Protein AF-A0A453E6T3-F1 (afdb_monomer)

Radius of gyration: 24.22 Å; Cα contacts (8 Å, |Δi|>4): 33; chains: 1; bounding box: 60×51×41 Å

pLDDT: mean 84.24, std 17.31, range [41.69, 98.44]

Foldseek 3Di:
DPPLVPPPDDDPPHPDDPLRVVLVVLCSDDQVRRQQNVHCVSVCPRPVNPPDPPVCNVVDDDPDDDDDDDPPDPVVDDDDDDDPPPPPPPPDDDDDDDDDDDDDDD

Structure (mmCIF, N/CA/C/O backbone):
data_AF-A0A453E6T3-F1
#
_entry.id   AF-A0A453E6T3-F1
#
loop_
_atom_site.group_PDB
_atom_site.id
_atom_site.type_symbol
_atom_site.label_atom_id
_atom_site.label_alt_id
_atom_site.label_comp_id
_atom_site.label_asym_id
_atom_site.label_entity_id
_atom_site.label_seq_id
_atom_site.pdbx_PDB_ins_code
_atom_site.Cartn_x
_atom_site.Cartn_y
_atom_site.Cartn_z
_atom_site.occupancy
_atom_site.B_iso_or_equiv
_atom_site.auth_seq_id
_atom_site.auth_comp_id
_atom_site.auth_asym_id
_atom_site.auth_atom_id
_atom_site.pdbx_PDB_model_num
ATOM 1 N N . ILE A 1 1 ? 6.303 8.304 -13.530 1.00 58.81 1 ILE A N 1
ATOM 2 C CA . ILE A 1 1 ? 7.537 8.827 -12.891 1.00 58.81 1 ILE A CA 1
ATOM 3 C C . ILE A 1 1 ? 8.693 8.539 -13.837 1.00 58.81 1 ILE A C 1
ATOM 5 O O . ILE A 1 1 ? 9.009 7.377 -14.041 1.00 58.81 1 ILE A O 1
ATOM 9 N N . VAL A 1 2 ? 9.249 9.562 -14.486 1.00 72.62 2 VAL A N 1
ATOM 10 C CA . VAL A 1 2 ? 10.111 9.373 -15.672 1.00 72.62 2 VAL A CA 1
ATOM 11 C C . VAL A 1 2 ? 11.573 9.061 -15.304 1.00 72.62 2 VAL A C 1
ATOM 13 O O . VAL A 1 2 ? 12.233 8.303 -16.002 1.00 72.62 2 VAL A O 1
ATOM 16 N N . HIS A 1 3 ? 12.062 9.551 -14.157 1.00 81.19 3 HIS A N 1
ATOM 17 C CA . HIS A 1 3 ? 13.463 9.398 -13.721 1.00 81.19 3 HIS A CA 1
ATOM 18 C C . HIS A 1 3 ? 13.622 8.611 -12.407 1.00 81.19 3 HIS A C 1
ATOM 20 O O . HIS A 1 3 ? 14.550 8.854 -11.639 1.00 81.19 3 HIS A O 1
ATOM 26 N N . TRP A 1 4 ? 12.727 7.658 -12.124 1.00 81.62 4 TRP A N 1
ATOM 27 C CA . TRP A 1 4 ? 12.721 6.919 -10.850 1.00 81.62 4 TRP A CA 1
ATOM 28 C C . TRP A 1 4 ? 14.067 6.237 -10.546 1.00 81.62 4 TRP A C 1
ATOM 30 O O . TRP A 1 4 ? 14.540 6.301 -9.415 1.00 81.62 4 TRP A O 1
ATOM 40 N N . ARG A 1 5 ? 14.742 5.695 -11.569 1.00 78.25 5 ARG A N 1
ATOM 41 C CA . ARG A 1 5 ? 16.045 5.017 -11.439 1.00 78.25 5 ARG A CA 1
ATOM 42 C C . ARG A 1 5 ? 17.139 5.889 -10.817 1.00 78.25 5 ARG A C 1
ATOM 44 O O . ARG A 1 5 ? 18.028 5.364 -10.162 1.00 78.25 5 ARG A O 1
ATOM 51 N N . ASN A 1 6 ? 17.064 7.206 -11.006 1.00 81.38 6 ASN A N 1
ATOM 52 C CA . ASN A 1 6 ? 18.087 8.145 -10.537 1.00 81.38 6 ASN A CA 1
ATOM 53 C 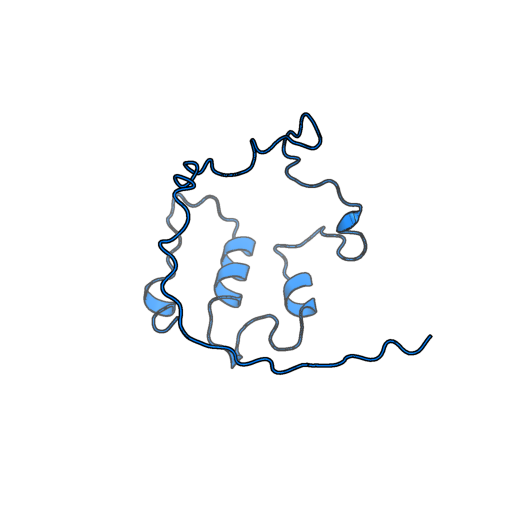C . ASN A 1 6 ? 17.746 8.765 -9.173 1.00 81.38 6 ASN A C 1
ATOM 55 O O . ASN A 1 6 ? 18.633 9.280 -8.490 1.00 81.38 6 ASN A O 1
ATOM 59 N N . HIS A 1 7 ? 16.468 8.739 -8.781 1.00 85.56 7 HIS A N 1
ATOM 60 C CA . HIS A 1 7 ? 15.960 9.484 -7.626 1.00 85.56 7 HIS A CA 1
ATOM 61 C C . HIS A 1 7 ? 15.439 8.606 -6.490 1.00 85.56 7 HIS A C 1
ATOM 63 O O . HIS A 1 7 ? 15.333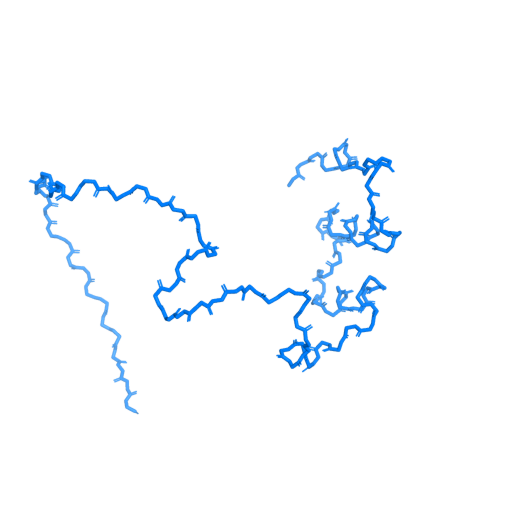 9.094 -5.368 1.00 85.56 7 HIS A O 1
ATOM 69 N N . VAL A 1 8 ? 15.142 7.327 -6.734 1.00 86.69 8 VAL A N 1
ATOM 70 C CA . VAL A 1 8 ? 14.800 6.400 -5.652 1.00 86.69 8 VAL A CA 1
ATOM 71 C C . VAL A 1 8 ? 16.078 6.073 -4.886 1.00 86.69 8 VAL A C 1
ATOM 73 O O . VAL A 1 8 ? 16.898 5.261 -5.311 1.00 86.69 8 VAL A O 1
ATOM 76 N N . LYS A 1 9 ? 16.257 6.750 -3.755 1.00 88.50 9 LYS A N 1
ATOM 77 C CA . LYS A 1 9 ? 17.343 6.517 -2.807 1.00 88.50 9 LYS A CA 1
ATOM 78 C C . LYS A 1 9 ? 16.744 6.253 -1.437 1.00 88.50 9 LYS A C 1
ATOM 80 O O . LYS A 1 9 ? 15.776 6.900 -1.047 1.00 88.50 9 LYS A O 1
ATOM 85 N N . PHE A 1 10 ? 17.338 5.306 -0.727 1.00 90.06 10 PHE A N 1
ATOM 86 C CA . PHE A 1 10 ? 16.990 4.989 0.651 1.00 90.06 10 PHE A CA 1
ATOM 87 C C . PHE A 1 10 ? 18.094 5.570 1.532 1.00 90.06 10 PHE A C 1
ATOM 89 O O . PHE A 1 10 ? 19.238 5.145 1.374 1.00 90.06 10 PHE A O 1
ATOM 96 N N . PRO A 1 11 ? 17.791 6.571 2.369 1.00 90.50 11 PRO A N 1
ATOM 97 C CA . PRO A 1 11 ? 18.747 7.107 3.331 1.00 90.50 11 PRO A CA 1
ATOM 98 C C . PRO A 1 11 ? 19.266 6.024 4.287 1.00 90.50 11 PRO A C 1
ATOM 100 O O . PRO A 1 11 ? 18.524 5.098 4.623 1.00 90.50 11 PRO A O 1
ATOM 103 N N . ASP A 1 12 ? 20.509 6.141 4.754 1.00 83.81 12 ASP A N 1
ATOM 104 C CA . ASP A 1 12 ? 21.114 5.156 5.669 1.00 83.81 12 ASP A CA 1
ATOM 105 C C . ASP A 1 12 ? 20.432 5.133 7.049 1.00 83.81 12 ASP A C 1
ATOM 107 O O . ASP A 1 12 ? 20.439 4.119 7.741 1.00 83.81 12 ASP A O 1
ATOM 111 N N . ASP A 1 13 ? 19.794 6.238 7.436 1.00 88.94 13 ASP A N 1
ATOM 112 C CA . ASP A 1 13 ? 18.979 6.370 8.645 1.00 88.94 13 ASP A CA 1
ATOM 113 C C . ASP A 1 13 ? 17.535 5.869 8.459 1.00 88.94 13 ASP A C 1
ATOM 115 O O . ASP A 1 13 ? 16.750 5.840 9.414 1.00 88.94 13 ASP A O 1
ATOM 119 N N . SER A 1 14 ? 17.164 5.427 7.252 1.00 85.31 14 SER A N 1
ATOM 120 C CA . SER A 1 14 ? 15.851 4.834 7.025 1.00 85.31 14 SER A CA 1
ATOM 121 C C . SER A 1 14 ? 15.754 3.479 7.732 1.00 85.31 14 SER A C 1
ATOM 123 O O . SER A 1 14 ? 16.489 2.534 7.458 1.00 85.31 14 SER A O 1
ATOM 125 N N . ARG A 1 15 ? 14.801 3.356 8.662 1.00 90.12 15 ARG A N 1
ATOM 126 C CA . ARG A 1 15 ? 14.515 2.111 9.399 1.00 90.12 15 ARG A CA 1
ATOM 127 C C . ARG A 1 15 ? 13.727 1.106 8.546 1.00 90.12 15 ARG A C 1
ATOM 129 O O . ARG A 1 15 ? 12.691 0.602 8.975 1.00 90.12 15 ARG A O 1
ATOM 136 N N . LEU A 1 16 ? 14.179 0.852 7.320 1.00 93.44 16 LEU A N 1
ATOM 137 C CA . LEU A 1 16 ? 13.527 -0.056 6.379 1.00 93.44 16 LEU A CA 1
ATOM 138 C C . LEU A 1 16 ? 14.147 -1.449 6.451 1.00 93.44 16 LEU A C 1
ATOM 140 O O . LEU A 1 16 ? 15.366 -1.603 6.412 1.00 93.44 16 LEU A O 1
ATOM 144 N N . SER A 1 17 ? 13.299 -2.477 6.507 1.00 95.62 17 SER A N 1
ATOM 145 C CA . SER A 1 17 ? 13.776 -3.852 6.370 1.00 95.62 17 SER A CA 1
ATOM 146 C C . SER A 1 17 ? 14.223 -4.130 4.923 1.00 95.62 17 SER A C 1
ATOM 148 O O . SER A 1 17 ? 13.745 -3.466 3.991 1.00 95.62 17 SER A O 1
ATOM 150 N N . PRO A 1 18 ? 15.097 -5.127 4.692 1.00 95.81 18 PRO A N 1
ATOM 151 C CA . PRO A 1 18 ? 15.473 -5.546 3.343 1.00 95.81 18 PRO A CA 1
ATOM 152 C C . PRO A 1 18 ? 14.264 -5.895 2.462 1.00 95.81 18 PRO A C 1
ATOM 154 O O . PRO A 1 18 ? 14.224 -5.518 1.293 1.00 95.81 18 PRO A O 1
ATOM 157 N N . GLU A 1 19 ? 13.246 -6.547 3.027 1.00 97.50 19 GLU A N 1
ATOM 158 C CA . GLU A 1 19 ? 12.010 -6.916 2.330 1.00 97.50 19 GLU A CA 1
ATOM 159 C C . GLU A 1 19 ? 11.163 -5.688 1.984 1.00 97.50 19 GLU A C 1
ATOM 161 O O . GLU A 1 19 ? 10.559 -5.643 0.915 1.00 97.50 19 GLU A O 1
ATOM 166 N N . ALA A 1 20 ? 11.125 -4.678 2.859 1.00 96.56 20 ALA A N 1
ATOM 167 C CA . ALA A 1 20 ? 10.420 -3.427 2.586 1.00 96.56 20 ALA A CA 1
ATOM 168 C C . ALA A 1 20 ? 11.074 -2.689 1.413 1.00 96.56 20 ALA A C 1
ATOM 170 O O . ALA A 1 20 ? 10.395 -2.224 0.497 1.00 96.56 20 ALA A O 1
ATOM 171 N N . ARG A 1 21 ? 12.412 -2.633 1.413 1.00 95.12 21 ARG A N 1
ATOM 172 C CA . ARG A 1 21 ? 13.192 -2.046 0.322 1.00 95.12 21 ARG A CA 1
ATOM 173 C C . ARG A 1 21 ? 12.979 -2.800 -0.993 1.00 95.12 21 ARG A C 1
ATOM 175 O O . ARG A 1 21 ? 12.764 -2.154 -2.016 1.00 95.12 21 ARG A O 1
ATOM 182 N N . ASP A 1 22 ? 12.999 -4.135 -0.968 1.00 96.12 22 ASP A N 1
ATOM 183 C CA . ASP A 1 22 ? 12.736 -4.967 -2.153 1.00 96.12 22 ASP A CA 1
ATOM 184 C C . ASP A 1 22 ? 11.329 -4.720 -2.715 1.00 96.12 22 ASP A C 1
ATOM 186 O O . ASP A 1 22 ? 11.181 -4.464 -3.911 1.00 96.12 22 ASP A O 1
ATOM 190 N N . LEU A 1 23 ? 10.304 -4.677 -1.853 1.00 97.50 23 LEU A N 1
ATOM 191 C CA . LEU A 1 23 ? 8.929 -4.392 -2.267 1.00 97.50 23 LEU A CA 1
ATOM 192 C C . LEU A 1 23 ? 8.819 -3.031 -2.967 1.00 97.50 23 LEU A C 1
ATOM 194 O O . LEU A 1 23 ? 8.234 -2.936 -4.047 1.00 97.50 23 LEU A O 1
ATOM 198 N N . ILE A 1 24 ? 9.404 -1.982 -2.378 1.00 95.12 24 ILE A N 1
ATOM 199 C CA . ILE A 1 24 ? 9.387 -0.629 -2.951 1.00 95.12 24 ILE A CA 1
ATOM 200 C C . ILE A 1 24 ? 10.061 -0.622 -4.327 1.00 95.12 24 ILE A C 1
ATOM 202 O O . ILE A 1 24 ? 9.496 -0.076 -5.273 1.00 95.12 24 ILE A O 1
ATOM 206 N N . CYS A 1 25 ? 11.226 -1.260 -4.474 1.00 93.62 25 CYS A N 1
ATOM 207 C CA . CYS A 1 25 ? 11.930 -1.356 -5.755 1.00 93.62 25 CYS A CA 1
ATOM 208 C C . CYS A 1 25 ? 11.125 -2.120 -6.821 1.00 93.62 25 CYS A C 1
ATOM 210 O O . CYS A 1 25 ? 11.114 -1.716 -7.982 1.00 93.62 25 CYS A O 1
ATOM 212 N N . ARG A 1 26 ? 10.428 -3.199 -6.442 1.00 95.06 26 ARG A N 1
ATOM 213 C CA . ARG A 1 26 ? 9.588 -3.996 -7.357 1.00 95.06 26 ARG A CA 1
ATOM 214 C C . ARG A 1 26 ? 8.292 -3.296 -7.772 1.00 95.06 26 ARG A C 1
ATOM 216 O O . ARG A 1 26 ? 7.724 -3.632 -8.810 1.00 95.06 26 ARG A O 1
ATOM 223 N N . LEU A 1 27 ? 7.808 -2.347 -6.971 1.00 95.06 27 LEU A N 1
ATOM 224 C CA . LEU A 1 27 ? 6.667 -1.491 -7.310 1.00 95.06 27 LEU A CA 1
ATOM 225 C C . LEU A 1 27 ? 7.102 -0.292 -8.164 1.00 95.06 27 LEU A C 1
ATOM 227 O O . LEU A 1 27 ? 6.467 0.039 -9.169 1.00 95.06 27 LEU A O 1
ATOM 231 N N . LEU A 1 28 ? 8.202 0.353 -7.779 1.00 92.88 28 LEU A N 1
ATOM 232 C CA . LEU A 1 28 ? 8.776 1.511 -8.456 1.00 92.88 28 LEU A CA 1
ATOM 233 C C . LEU A 1 28 ? 9.757 1.078 -9.546 1.00 92.88 28 LEU A C 1
ATOM 235 O O . LEU A 1 28 ? 10.927 1.435 -9.501 1.00 92.88 28 LEU A O 1
ATOM 239 N N . CYS A 1 29 ? 9.268 0.338 -10.538 1.00 91.06 29 CYS A N 1
ATOM 240 C CA . CYS A 1 29 ? 10.040 -0.052 -11.713 1.00 91.06 29 CYS A CA 1
ATOM 241 C C . CYS A 1 29 ? 9.278 0.210 -13.029 1.00 91.06 29 CYS A C 1
ATOM 243 O O . CYS A 1 29 ? 8.212 0.850 -13.039 1.00 91.06 29 CYS A O 1
ATOM 245 N N . ASP A 1 30 ? 9.849 -0.241 -14.152 1.00 90.75 30 ASP A N 1
ATOM 246 C CA . ASP A 1 30 ? 9.173 -0.203 -15.452 1.00 90.75 30 ASP A CA 1
ATOM 247 C C . ASP A 1 30 ? 7.872 -1.001 -15.415 1.00 90.75 30 ASP A C 1
ATOM 249 O O . ASP A 1 30 ? 7.766 -2.004 -14.714 1.00 90.75 30 ASP A O 1
ATOM 253 N N . VAL A 1 31 ? 6.886 -0.562 -16.197 1.00 90.31 31 VAL A N 1
ATOM 254 C CA . VAL A 1 31 ? 5.542 -1.156 -16.200 1.00 90.31 31 VAL A CA 1
ATOM 255 C C . VAL A 1 31 ? 5.582 -2.661 -16.468 1.00 90.31 31 VAL A C 1
ATOM 257 O O . VAL A 1 31 ? 4.935 -3.405 -15.738 1.00 90.31 31 VAL A O 1
ATOM 260 N N . ASP A 1 32 ? 6.397 -3.105 -17.426 1.00 92.06 32 ASP A N 1
ATOM 261 C CA . ASP A 1 32 ? 6.482 -4.517 -17.829 1.00 92.06 32 ASP A CA 1
ATOM 262 C C . ASP A 1 32 ? 7.081 -5.431 -16.748 1.00 92.06 32 ASP A C 1
ATOM 264 O O . ASP A 1 32 ? 6.873 -6.641 -16.766 1.00 92.06 32 ASP A O 1
ATOM 268 N N . HIS A 1 33 ? 7.809 -4.857 -15.786 1.00 91.62 33 HIS A N 1
ATOM 269 C CA . HIS A 1 33 ? 8.474 -5.588 -14.703 1.00 91.62 33 HIS A CA 1
ATOM 270 C C . HIS A 1 33 ? 7.805 -5.375 -13.341 1.00 91.62 33 HIS A C 1
ATOM 272 O O . HIS A 1 33 ? 8.263 -5.926 -12.335 1.00 91.62 33 HIS A O 1
ATOM 278 N N . ARG A 1 34 ? 6.752 -4.553 -13.279 1.00 95.88 34 ARG A N 1
ATOM 279 C CA . ARG A 1 34 ? 6.109 -4.189 -12.019 1.00 95.88 34 ARG A CA 1
ATOM 280 C C . ARG A 1 34 ? 5.380 -5.383 -11.427 1.00 95.88 34 ARG A C 1
ATOM 282 O O . ARG A 1 34 ? 4.505 -5.979 -12.057 1.00 95.88 34 ARG A O 1
ATOM 289 N N . ILE A 1 35 ? 5.700 -5.690 -10.171 1.00 96.81 35 ILE A N 1
ATOM 290 C CA . ILE A 1 35 ? 4.966 -6.706 -9.418 1.00 96.81 35 ILE A CA 1
ATOM 291 C C . ILE A 1 35 ? 3.486 -6.313 -9.322 1.00 96.81 35 ILE A C 1
ATOM 293 O O . ILE A 1 35 ? 3.154 -5.158 -9.060 1.00 96.81 35 ILE A O 1
ATOM 297 N N . GLY A 1 36 ? 2.590 -7.268 -9.557 1.00 96.25 36 GLY A N 1
ATOM 298 C CA . GLY A 1 36 ? 1.153 -7.012 -9.609 1.00 96.25 36 GLY A CA 1
ATOM 299 C C . GLY A 1 36 ? 0.598 -6.801 -11.017 1.00 96.25 36 GLY A C 1
ATOM 300 O O . GLY A 1 36 ? -0.619 -6.714 -11.164 1.00 96.25 36 GLY A O 1
ATOM 301 N N . GLY A 1 37 ? 1.445 -6.773 -12.054 1.00 94.44 37 GLY A N 1
ATOM 302 C CA . GLY A 1 37 ? 0.998 -6.678 -13.449 1.00 94.44 37 GLY A CA 1
ATOM 303 C C . GLY A 1 37 ? 0.091 -7.837 -13.884 1.00 94.44 37 GLY A C 1
ATOM 304 O O . GLY A 1 37 ? -0.829 -7.631 -14.667 1.00 94.44 37 GLY A O 1
ATOM 305 N N . ALA A 1 38 ? 0.294 -9.034 -13.321 1.00 93.06 38 ALA A N 1
ATOM 306 C CA . ALA A 1 38 ? -0.559 -10.205 -13.553 1.00 93.06 38 ALA A CA 1
ATOM 307 C C . ALA A 1 38 ? -1.666 -10.384 -12.491 1.00 93.06 38 ALA A C 1
ATOM 309 O O . ALA A 1 38 ? -2.354 -11.401 -12.490 1.00 93.06 38 ALA A O 1
ATOM 310 N N . GLY A 1 39 ? -1.828 -9.425 -11.574 1.00 96.06 39 GLY A N 1
ATOM 311 C CA . GLY A 1 39 ? -2.815 -9.472 -10.495 1.00 96.06 39 GLY A CA 1
ATOM 312 C C . GLY A 1 39 ? -2.216 -9.293 -9.100 1.00 96.06 39 GLY A C 1
ATOM 313 O O . GLY A 1 39 ? -1.016 -9.453 -8.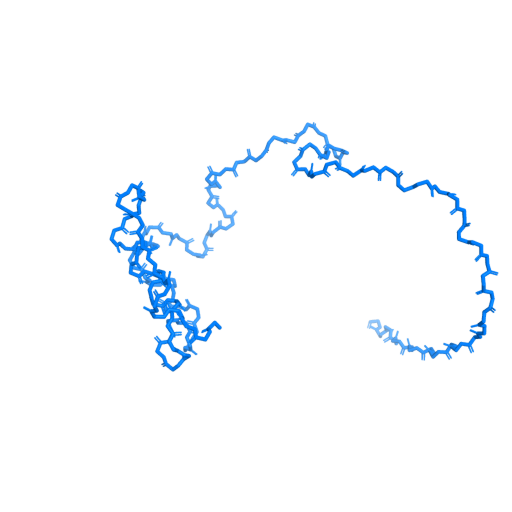871 1.00 96.06 39 GLY A O 1
ATOM 314 N N . ALA A 1 40 ? -3.082 -8.971 -8.137 1.00 96.56 40 ALA A N 1
ATOM 315 C CA . ALA A 1 40 ? -2.684 -8.601 -6.779 1.00 96.56 40 ALA A CA 1
ATOM 316 C C . ALA A 1 40 ? -1.981 -9.726 -5.998 1.00 96.56 40 ALA A C 1
ATOM 318 O O . ALA A 1 40 ? -1.242 -9.440 -5.057 1.00 96.56 40 ALA A O 1
ATOM 319 N N . ASP A 1 41 ? -2.163 -10.989 -6.381 1.00 97.38 41 ASP A N 1
ATOM 320 C CA . ASP A 1 41 ? -1.594 -12.127 -5.651 1.00 97.38 41 ASP A CA 1
ATOM 321 C C . ASP A 1 41 ? -0.062 -12.138 -5.675 1.00 97.38 41 ASP A C 1
ATOM 323 O O . ASP A 1 41 ? 0.564 -12.544 -4.698 1.00 97.38 41 ASP A O 1
ATOM 327 N N . GLN A 1 42 ? 0.558 -11.581 -6.722 1.00 97.38 42 GLN A N 1
ATOM 328 C CA . GLN A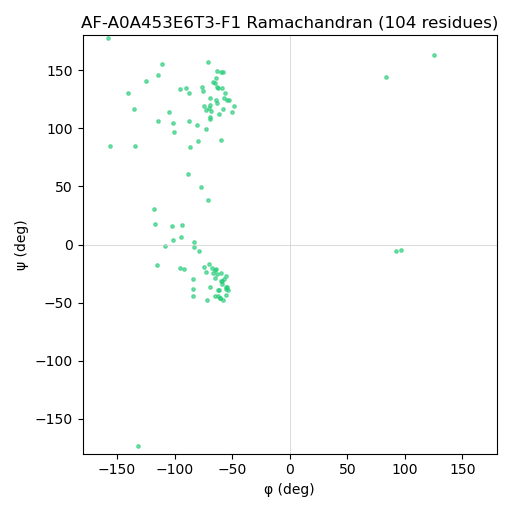 1 42 ? 2.009 -11.378 -6.750 1.00 97.38 42 GLN A CA 1
ATOM 329 C C . GLN A 1 42 ? 2.477 -10.449 -5.620 1.00 97.38 42 GLN A C 1
ATOM 331 O O . GLN A 1 42 ? 3.512 -10.6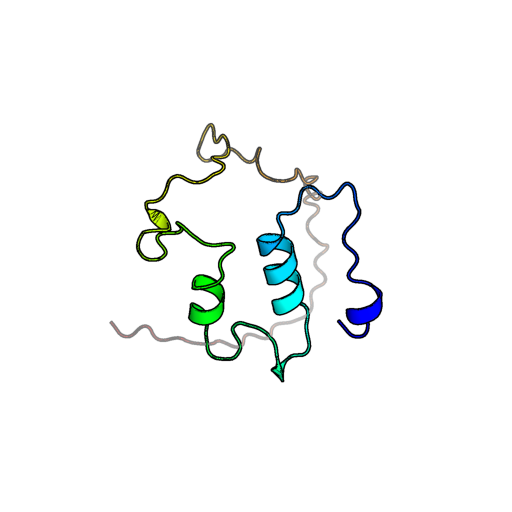93 -5.006 1.00 97.38 42 GLN A O 1
ATOM 336 N N . ILE A 1 43 ? 1.705 -9.398 -5.327 1.00 98.00 43 ILE A N 1
ATOM 337 C CA . ILE A 1 43 ? 2.003 -8.445 -4.251 1.00 98.00 43 ILE A CA 1
ATOM 338 C C . ILE A 1 43 ? 1.763 -9.114 -2.896 1.00 98.00 43 ILE A C 1
ATOM 340 O O . ILE A 1 43 ? 2.630 -9.062 -2.028 1.00 98.00 43 ILE A O 1
ATOM 344 N N . LYS A 1 44 ? 0.618 -9.790 -2.732 1.00 97.62 44 LYS A N 1
ATOM 345 C CA . LYS A 1 44 ? 0.247 -10.490 -1.491 1.00 97.62 44 LYS A CA 1
ATOM 346 C C . LYS A 1 44 ? 1.253 -11.569 -1.083 1.00 97.62 44 LYS A C 1
ATOM 348 O O . LYS A 1 44 ? 1.468 -11.774 0.108 1.00 97.62 44 LYS A O 1
ATOM 353 N N . ALA A 1 45 ? 1.862 -12.243 -2.061 1.00 97.44 45 ALA A N 1
ATOM 354 C CA . ALA A 1 45 ? 2.862 -13.288 -1.850 1.00 97.44 45 ALA A CA 1
ATOM 355 C C . ALA A 1 45 ? 4.270 -12.750 -1.524 1.00 97.44 45 ALA A C 1
ATOM 357 O O . ALA A 1 45 ? 5.178 -13.533 -1.237 1.00 97.44 45 ALA A O 1
ATOM 358 N N . HIS A 1 46 ? 4.487 -11.433 -1.581 1.00 98.44 46 HIS A N 1
ATOM 359 C CA . HIS A 1 46 ? 5.797 -10.847 -1.324 1.00 98.44 46 HIS A CA 1
ATOM 360 C C . HIS A 1 46 ? 6.246 -11.079 0.137 1.00 98.44 46 HIS A C 1
ATOM 362 O O . HIS A 1 46 ? 5.439 -10.891 1.050 1.00 98.44 46 HIS A O 1
ATOM 368 N N . PRO A 1 47 ? 7.530 -11.400 0.410 1.00 98.25 47 PRO A N 1
ATOM 369 C CA . PRO A 1 47 ? 8.019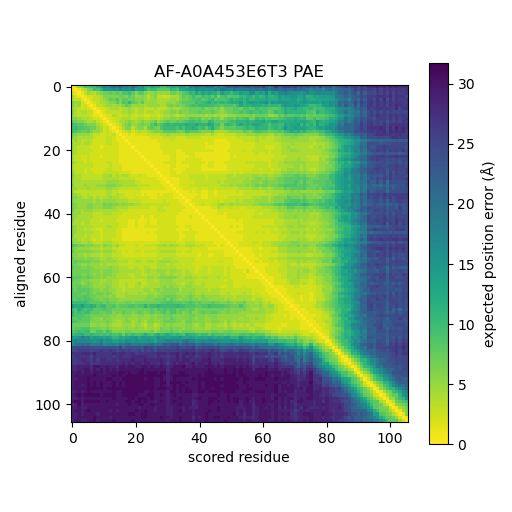 -11.698 1.763 1.00 98.25 47 PRO A CA 1
ATOM 370 C C . PRO A 1 47 ? 7.760 -10.613 2.813 1.00 98.25 47 PRO A C 1
ATOM 372 O O . PRO A 1 47 ? 7.632 -10.929 3.992 1.00 98.25 47 PRO A O 1
ATOM 375 N N . TRP A 1 48 ? 7.648 -9.351 2.390 1.00 98.19 48 TRP A N 1
ATOM 376 C CA . TRP A 1 48 ? 7.291 -8.235 3.274 1.00 98.19 48 TRP A CA 1
ATOM 377 C C . TRP A 1 48 ? 5.931 -8.425 3.966 1.00 98.19 48 TRP A C 1
ATOM 379 O O . TRP A 1 48 ? 5.759 -8.003 5.102 1.00 98.19 48 TRP A O 1
ATOM 389 N N . PHE A 1 49 ? 4.988 -9.112 3.315 1.00 97.50 49 PHE A N 1
ATOM 390 C CA . PHE A 1 49 ? 3.659 -9.410 3.854 1.00 97.50 49 PHE A CA 1
ATOM 391 C C . PHE A 1 49 ? 3.576 -10.779 4.547 1.00 97.50 49 PHE A C 1
ATOM 393 O O . PHE A 1 49 ? 2.484 -11.310 4.762 1.00 97.50 49 PHE A O 1
ATOM 400 N N . ARG A 1 50 ? 4.713 -11.394 4.898 1.00 96.50 50 ARG A N 1
ATOM 401 C CA . ARG A 1 50 ? 4.719 -12.678 5.607 1.00 96.50 50 ARG A CA 1
ATOM 402 C C . ARG A 1 50 ? 3.930 -12.561 6.915 1.00 96.50 50 ARG A C 1
ATOM 404 O O . ARG A 1 50 ? 4.229 -11.721 7.754 1.00 96.50 50 ARG A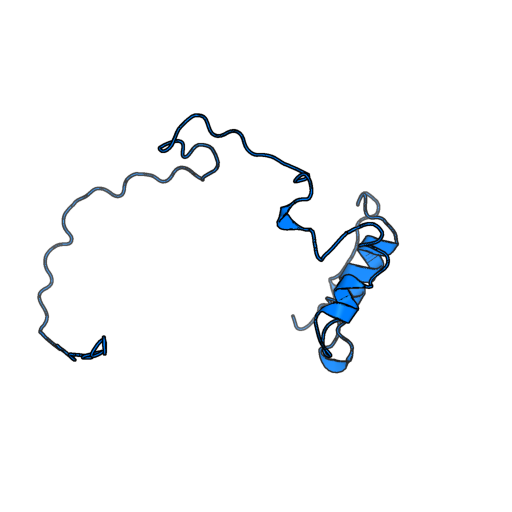 O 1
ATOM 411 N N . GLY A 1 51 ? 2.959 -13.455 7.093 1.00 94.50 51 GLY A N 1
ATOM 412 C CA . GLY A 1 51 ? 2.096 -13.492 8.277 1.00 94.50 51 GLY A CA 1
ATOM 413 C C . GLY A 1 51 ? 0.791 -12.705 8.136 1.00 94.50 51 GLY A C 1
ATOM 414 O O . GLY A 1 51 ? -0.058 -12.809 9.016 1.00 94.50 51 GLY A O 1
ATOM 415 N N . VAL A 1 52 ? 0.583 -11.976 7.034 1.00 96.69 52 VAL A N 1
ATOM 416 C CA . VAL A 1 52 ? -0.711 -11.346 6.751 1.00 96.69 52 VAL A CA 1
ATOM 417 C C . VAL A 1 52 ? -1.708 -12.410 6.294 1.00 96.69 52 VAL A C 1
ATOM 419 O O . VAL A 1 52 ? -1.518 -13.065 5.268 1.00 96.69 52 VAL A O 1
ATOM 422 N N . ALA A 1 53 ? -2.793 -12.571 7.050 1.00 96.56 53 ALA A N 1
ATOM 423 C CA . ALA A 1 53 ? -3.913 -13.428 6.683 1.00 96.56 53 ALA A CA 1
ATOM 424 C C . ALA A 1 53 ? -4.898 -12.636 5.812 1.00 96.56 53 ALA A C 1
ATOM 426 O O . ALA A 1 53 ? -5.876 -12.084 6.309 1.00 96.56 53 ALA A O 1
ATOM 427 N N . TRP A 1 54 ? -4.628 -12.560 4.506 1.00 96.62 54 TRP A N 1
ATOM 428 C CA . TRP A 1 54 ? -5.379 -11.716 3.567 1.00 96.62 54 TRP A CA 1
ATOM 429 C C . TRP A 1 54 ? -6.894 -11.959 3.560 1.00 96.62 54 TRP A C 1
ATOM 431 O O . TRP A 1 54 ? -7.652 -10.996 3.483 1.00 96.62 54 TRP A O 1
ATOM 441 N N . ASP A 1 55 ? -7.335 -13.209 3.714 1.00 97.00 55 ASP A N 1
ATOM 442 C CA . ASP A 1 55 ? -8.763 -13.563 3.756 1.00 97.00 55 ASP A CA 1
ATOM 443 C C . ASP A 1 55 ? -9.469 -13.078 5.032 1.00 97.00 55 ASP A C 1
ATOM 445 O O . ASP A 1 55 ? -10.692 -13.002 5.079 1.00 97.00 55 ASP A O 1
ATOM 449 N N . LYS A 1 56 ? -8.696 -12.729 6.066 1.00 97.06 56 LYS A N 1
ATOM 450 C CA . LYS A 1 56 ? -9.175 -12.256 7.371 1.00 97.06 56 LYS A CA 1
ATOM 451 C C . LYS A 1 56 ? -8.734 -10.829 7.669 1.00 97.06 56 LYS A C 1
ATOM 453 O O . LYS A 1 56 ? -8.772 -10.405 8.818 1.00 97.06 56 LYS A O 1
ATOM 458 N N . LEU A 1 57 ? -8.312 -10.070 6.656 1.00 96.31 57 LEU A N 1
ATOM 459 C CA . LEU A 1 57 ? -7.720 -8.745 6.851 1.00 96.31 57 LEU A CA 1
ATOM 460 C C . LEU A 1 57 ? -8.635 -7.795 7.646 1.00 96.31 57 LEU A C 1
ATOM 462 O O . LEU A 1 57 ? -8.142 -7.036 8.471 1.00 96.31 57 LEU A O 1
ATOM 466 N N . TYR A 1 58 ? -9.954 -7.873 7.437 1.00 95.62 58 TYR A N 1
ATOM 467 C CA . TYR A 1 58 ? -10.946 -7.069 8.164 1.00 95.62 58 TYR A CA 1
ATOM 468 C C . TYR A 1 58 ? -11.194 -7.530 9.609 1.00 95.62 58 TYR A C 1
ATOM 470 O O . TYR A 1 58 ? -11.715 -6.762 10.411 1.00 95.62 58 TYR A O 1
ATOM 478 N N . GLU A 1 59 ? -10.835 -8.770 9.938 1.00 96.81 59 GLU A N 1
ATOM 479 C CA . GLU A 1 59 ? -10.940 -9.340 11.287 1.00 96.81 59 GLU A CA 1
ATOM 480 C C . GLU A 1 59 ? -9.646 -9.142 12.090 1.00 96.81 59 GLU A C 1
ATOM 482 O O . GLU A 1 59 ? -9.656 -9.215 13.319 1.00 96.81 59 GLU A O 1
ATOM 487 N N . MET A 1 60 ? -8.520 -8.917 11.405 1.00 95.19 60 MET A N 1
ATOM 488 C CA . MET A 1 60 ? -7.227 -8.676 12.035 1.00 95.19 60 MET A CA 1
ATOM 489 C C . MET A 1 60 ? -7.246 -7.378 12.845 1.00 95.19 60 MET A C 1
ATOM 491 O O . MET A 1 60 ? -7.826 -6.367 12.448 1.00 95.19 60 MET A O 1
ATOM 495 N N . GLU A 1 61 ? -6.548 -7.385 13.980 1.00 94.88 61 GLU A N 1
ATOM 496 C CA . GLU A 1 61 ? -6.357 -6.169 14.757 1.00 94.88 61 GLU A CA 1
ATOM 497 C C . GLU A 1 61 ? -5.567 -5.132 13.946 1.00 94.88 61 GLU A C 1
ATOM 499 O O . GLU A 1 61 ? -4.440 -5.376 13.509 1.00 94.88 61 GLU A O 1
ATOM 504 N N . ALA A 1 62 ? -6.171 -3.958 13.751 1.00 95.06 62 ALA A N 1
ATOM 505 C CA . ALA A 1 62 ? -5.512 -2.840 13.097 1.00 95.06 62 ALA A CA 1
ATOM 506 C C . ALA A 1 62 ? -4.288 -2.391 13.907 1.00 95.06 62 ALA A C 1
ATOM 508 O O . ALA A 1 62 ? -4.376 -2.191 15.118 1.00 95.06 62 ALA A O 1
ATOM 509 N N . ALA A 1 63 ? -3.169 -2.152 13.219 1.00 94.75 63 ALA A N 1
ATOM 510 C CA . ALA A 1 63 ? -1.930 -1.676 13.840 1.00 94.75 63 ALA A CA 1
ATOM 511 C C . ALA A 1 63 ? -2.093 -0.322 14.557 1.00 94.75 63 ALA A C 1
ATOM 513 O O . ALA A 1 63 ? -1.333 -0.001 15.467 1.00 94.75 63 ALA A O 1
ATOM 514 N N . PHE A 1 64 ? -3.082 0.471 14.142 1.00 96.44 64 PHE A N 1
ATOM 515 C CA . PHE A 1 64 ? -3.444 1.727 14.775 1.00 96.44 64 PHE A CA 1
ATOM 516 C C . PHE A 1 64 ? -4.964 1.884 14.792 1.00 96.44 64 PHE A C 1
ATOM 518 O O . PHE A 1 64 ? -5.624 1.732 13.763 1.00 96.44 64 PHE A O 1
ATOM 525 N N . LYS A 1 65 ? -5.506 2.209 15.966 1.00 95.12 65 LYS A N 1
ATOM 526 C CA . LYS A 1 65 ? -6.919 2.525 16.184 1.00 95.12 65 LYS A CA 1
ATOM 527 C C . LYS A 1 65 ? -7.003 3.999 16.606 1.00 95.12 65 LYS A C 1
ATOM 529 O O . LYS A 1 65 ? -6.581 4.305 17.725 1.00 95.12 65 LYS A O 1
ATOM 534 N N . PRO A 1 66 ? -7.469 4.917 15.737 1.00 96.06 66 PRO A N 1
ATOM 535 C CA . PRO A 1 66 ? -7.618 6.321 16.109 1.00 96.06 66 PRO A CA 1
ATOM 536 C C . PRO A 1 66 ? -8.645 6.471 17.234 1.00 96.06 66 PRO A C 1
ATOM 538 O O . PRO A 1 66 ? -9.588 5.687 17.335 1.00 96.06 66 PRO A O 1
ATOM 541 N N . GLN A 1 67 ? -8.459 7.480 18.080 1.00 96.88 67 GLN A N 1
ATOM 542 C CA . GLN A 1 67 ? -9.430 7.810 19.121 1.00 96.88 67 GLN A CA 1
ATOM 543 C C . GLN A 1 67 ? -10.627 8.519 18.484 1.00 96.88 67 GLN A C 1
ATOM 545 O O . GLN A 1 67 ? -10.444 9.447 17.696 1.00 96.88 67 GLN A O 1
ATOM 550 N N . VAL A 1 68 ? -11.837 8.089 18.823 1.00 96.94 68 VAL A N 1
ATOM 551 C CA . VAL A 1 68 ? -13.094 8.715 18.395 1.00 96.94 68 VAL A CA 1
ATOM 552 C C . VAL A 1 68 ? -13.986 8.783 19.626 1.00 96.94 68 VAL A C 1
ATOM 554 O O . VAL A 1 68 ? -14.297 7.747 20.211 1.00 96.94 68 VAL A O 1
ATOM 557 N N . ASN A 1 69 ? -14.327 9.995 20.052 1.00 95.88 69 ASN A N 1
ATOM 558 C CA . ASN A 1 69 ? -15.085 10.225 21.279 1.00 95.88 69 ASN A CA 1
ATOM 559 C C . ASN A 1 69 ? -16.598 10.081 21.057 1.00 95.88 69 ASN A C 1
ATOM 561 O O . ASN A 1 69 ? -17.292 9.536 21.914 1.00 95.88 69 ASN A O 1
ATOM 565 N N . ASP A 1 70 ? -17.099 10.547 19.910 1.00 96.75 70 ASP A N 1
ATOM 566 C CA . ASP A 1 70 ? -18.516 10.521 19.540 1.00 96.75 70 ASP A CA 1
ATOM 567 C C . ASP A 1 70 ? -18.719 10.615 18.013 1.00 96.75 70 ASP A C 1
ATOM 569 O O . ASP A 1 70 ? -17.762 10.709 17.245 1.00 96.75 70 ASP A O 1
ATOM 573 N N . GLU A 1 71 ? -19.977 10.554 17.565 1.00 96.56 71 GLU A N 1
ATOM 574 C CA . GLU A 1 71 ? -20.357 10.545 16.143 1.00 96.56 71 GLU A CA 1
ATOM 575 C C . GLU A 1 71 ? -20.007 11.838 15.385 1.00 96.56 71 GLU A C 1
ATOM 577 O O . GLU A 1 71 ? -19.896 11.813 14.159 1.00 96.56 71 GLU A O 1
ATOM 582 N N . LEU A 1 72 ? -19.838 12.961 16.089 1.00 95.62 72 LEU A N 1
ATOM 583 C CA . LEU A 1 72 ? -19.478 14.263 15.524 1.00 95.62 72 LEU A CA 1
ATOM 584 C C . LEU A 1 72 ? -17.986 14.585 15.709 1.00 95.62 72 LEU A C 1
ATOM 586 O O . LEU A 1 72 ? -17.548 15.678 15.343 1.00 95.62 72 LEU A O 1
ATOM 590 N N . ASP A 1 73 ? -17.193 13.660 16.257 1.00 95.19 73 ASP A N 1
ATOM 591 C CA . ASP A 1 73 ? -15.771 13.868 16.510 1.00 95.19 73 ASP A CA 1
ATOM 592 C C . ASP A 1 73 ? -14.963 13.945 15.201 1.00 95.19 73 ASP A C 1
ATOM 594 O O . ASP A 1 73 ? -14.724 12.950 14.510 1.00 95.19 73 ASP A O 1
ATOM 598 N N . THR A 1 74 ? -14.480 15.148 14.881 1.00 95.00 74 THR A N 1
ATOM 599 C CA . THR A 1 74 ? -13.628 15.409 13.715 1.00 95.00 74 THR A CA 1
ATOM 600 C C . THR A 1 74 ? -12.142 15.557 14.063 1.00 95.00 74 THR A C 1
ATOM 602 O O . THR A 1 74 ? -11.382 16.068 13.241 1.00 95.00 74 THR A O 1
ATOM 605 N N . GLN A 1 75 ? -11.682 15.144 15.252 1.00 95.12 75 GLN A N 1
ATOM 606 C CA . GLN A 1 75 ? -10.299 15.387 15.704 1.00 95.12 75 GLN A CA 1
ATOM 607 C C . GLN A 1 75 ? -9.223 14.713 14.841 1.00 95.12 75 GLN A C 1
ATOM 609 O O . GLN A 1 75 ? -8.086 15.176 14.795 1.00 95.12 75 GLN A O 1
ATOM 614 N N . ASN A 1 76 ? -9.575 13.626 14.147 1.00 96.00 76 ASN A N 1
ATOM 615 C CA . ASN A 1 76 ? -8.675 12.916 13.232 1.00 96.00 76 ASN A CA 1
ATOM 616 C C . ASN A 1 76 ? -8.613 13.554 11.830 1.00 96.00 76 ASN A C 1
ATOM 618 O O . ASN A 1 76 ? -7.937 13.027 10.946 1.00 96.00 76 ASN A O 1
ATOM 622 N N . PHE A 1 77 ? -9.316 14.668 11.614 1.00 94.38 77 PHE A N 1
ATOM 623 C CA . PHE A 1 77 ? -9.313 15.433 10.372 1.00 94.38 77 PHE A CA 1
ATOM 624 C C . PHE A 1 77 ? -8.623 16.785 10.572 1.00 94.38 77 PHE A C 1
ATOM 626 O O . PHE A 1 77 ? -8.566 17.334 11.672 1.00 94.38 77 PHE A O 1
ATOM 633 N N . MET A 1 78 ? -8.106 17.346 9.479 1.00 93.25 78 MET A N 1
ATOM 634 C CA . MET A 1 78 ? -7.581 18.710 9.491 1.00 93.25 78 MET A CA 1
ATOM 635 C C . MET A 1 78 ? -8.724 19.699 9.726 1.00 93.25 78 MET A C 1
ATOM 637 O O . MET A 1 78 ? -9.808 19.549 9.159 1.00 93.25 78 MET A O 1
ATOM 641 N N . LYS A 1 79 ? -8.471 20.727 10.537 1.00 91.38 79 LYS A N 1
ATOM 642 C CA . LYS A 1 79 ? -9.406 21.842 10.700 1.00 91.38 79 LYS A CA 1
ATOM 643 C C . LYS A 1 79 ? -9.308 22.755 9.484 1.00 91.38 79 LYS A C 1
ATOM 645 O O . LYS A 1 79 ? -8.206 23.079 9.047 1.00 91.38 79 LYS A O 1
ATOM 650 N N . PHE A 1 80 ? -10.456 23.171 8.974 1.00 87.50 80 PHE A N 1
ATOM 651 C CA . PHE A 1 80 ? -10.555 24.188 7.939 1.00 87.50 80 PHE A CA 1
ATOM 652 C C . PHE A 1 80 ? -11.248 25.405 8.525 1.00 87.50 80 PHE A C 1
ATOM 654 O O . PHE A 1 80 ? -12.133 25.262 9.371 1.00 87.50 80 PHE A O 1
ATOM 661 N N . ASP A 1 81 ? -10.844 26.583 8.068 1.00 86.31 81 ASP A N 1
ATOM 662 C CA . ASP A 1 81 ? -11.588 27.796 8.362 1.00 86.31 81 ASP A CA 1
ATOM 663 C C . ASP A 1 81 ? -12.973 27.673 7.724 1.00 86.31 81 ASP A C 1
ATOM 665 O O . ASP A 1 81 ? -13.113 27.231 6.577 1.00 86.31 81 ASP A O 1
ATOM 669 N N . GLU A 1 82 ? -14.005 28.048 8.470 1.00 78.44 82 GLU A N 1
ATOM 670 C CA . GLU A 1 82 ? -15.343 28.169 7.912 1.00 78.44 82 GLU A CA 1
ATOM 671 C C . GLU A 1 82 ? -15.278 29.236 6.812 1.00 78.44 82 GLU A C 1
ATOM 673 O O . GLU A 1 82 ? -15.005 30.406 7.088 1.00 78.44 82 GLU A O 1
ATOM 678 N N . MET A 1 83 ? -15.461 28.838 5.544 1.00 71.50 83 MET A N 1
ATOM 679 C CA . MET A 1 83 ? -15.622 29.808 4.462 1.00 71.50 83 MET A CA 1
ATOM 680 C C . MET A 1 83 ? -16.766 30.732 4.861 1.00 71.50 83 MET A C 1
ATOM 682 O O . MET A 1 83 ? -17.866 30.252 5.144 1.00 71.50 83 MET A O 1
ATOM 686 N N . ASP A 1 84 ? -16.496 32.038 4.890 1.00 71.25 84 ASP A N 1
ATOM 687 C CA . ASP A 1 84 ? -17.520 33.043 5.135 1.00 71.25 84 ASP A CA 1
ATOM 688 C C . ASP A 1 84 ? -18.687 32.753 4.188 1.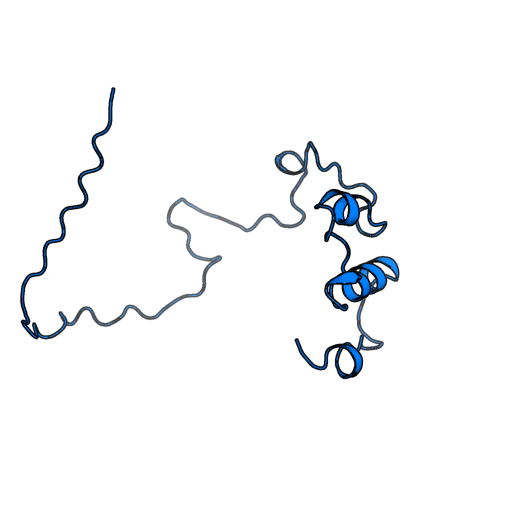00 71.25 84 ASP A C 1
ATOM 690 O O . ASP A 1 84 ? -18.540 32.806 2.960 1.00 71.25 84 ASP A O 1
ATOM 694 N N . ASN A 1 85 ? -19.834 32.384 4.764 1.00 62.81 85 ASN A N 1
ATOM 695 C CA . ASN A 1 85 ? -21.072 32.058 4.062 1.00 62.81 85 ASN A CA 1
ATOM 696 C C . ASN A 1 85 ? -21.697 33.325 3.455 1.00 62.81 85 ASN A C 1
ATOM 698 O O . ASN A 1 85 ? -22.918 33.489 3.445 1.00 62.81 85 ASN A O 1
ATOM 702 N N . SER A 1 86 ? -20.875 34.237 2.933 1.00 61.53 86 SER A N 1
A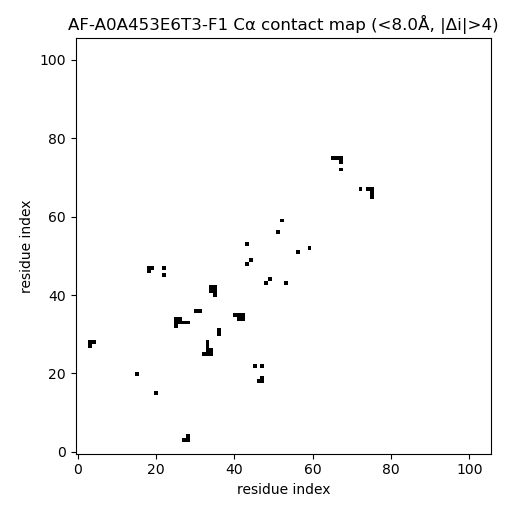TOM 703 C CA . SER A 1 86 ? -21.343 35.239 2.000 1.00 61.53 86 SER A CA 1
ATOM 704 C C . SER A 1 86 ? -21.951 34.472 0.820 1.00 61.53 86 SER A C 1
ATOM 706 O O . SER A 1 86 ? -21.264 33.670 0.174 1.00 61.53 86 SER A O 1
ATOM 708 N N . PRO A 1 87 ? -23.265 34.610 0.568 1.00 65.75 87 PRO A N 1
ATOM 709 C CA . PRO A 1 87 ? -23.862 33.950 -0.574 1.00 65.75 87 PRO A CA 1
ATOM 710 C C . PRO A 1 87 ? -23.091 34.420 -1.810 1.00 65.75 87 PRO A C 1
ATOM 712 O O . PRO A 1 87 ? -22.907 35.634 -1.964 1.00 65.75 87 PRO A O 1
ATOM 715 N N . PRO A 1 88 ? -22.626 33.509 -2.687 1.00 63.56 88 PRO A N 1
ATOM 716 C CA . PRO A 1 88 ? -21.988 33.925 -3.921 1.00 63.56 88 PRO A CA 1
ATOM 717 C C . PRO A 1 88 ? -22.950 34.884 -4.616 1.00 63.56 88 PRO A C 1
ATOM 719 O O . PRO A 1 88 ? -24.128 34.556 -4.809 1.00 63.56 88 PRO A O 1
ATOM 722 N N . ALA A 1 89 ? -22.477 36.097 -4.921 1.00 62.09 89 ALA A N 1
ATOM 723 C CA . ALA A 1 89 ? -23.261 37.068 -5.666 1.00 62.09 89 ALA A CA 1
ATOM 724 C C . ALA A 1 89 ? -23.827 36.342 -6.888 1.00 62.09 89 ALA A C 1
ATOM 726 O O . ALA A 1 89 ? -23.070 35.771 -7.671 1.00 62.09 89 ALA A O 1
ATOM 727 N N . ARG A 1 90 ? -25.160 36.278 -6.988 1.00 61.44 90 ARG A N 1
ATOM 728 C CA . ARG A 1 90 ? -25.867 35.536 -8.036 1.00 61.44 90 ARG A CA 1
ATOM 729 C C . ARG A 1 90 ? -25.460 36.089 -9.402 1.00 61.44 90 ARG A C 1
ATOM 731 O O . ARG A 1 90 ? -26.116 36.986 -9.925 1.00 61.44 90 ARG A O 1
ATOM 738 N N . THR A 1 91 ? -24.418 35.544 -10.013 1.00 59.59 91 THR A N 1
ATOM 739 C CA . THR A 1 91 ? -24.153 35.707 -11.437 1.00 59.59 91 THR A CA 1
ATOM 740 C C . THR A 1 91 ? -25.062 34.725 -12.153 1.00 59.59 91 THR A C 1
ATOM 742 O O . THR A 1 91 ? -24.772 33.546 -12.330 1.00 59.59 91 THR A O 1
ATOM 745 N N . GLY A 1 92 ? -26.264 35.202 -12.470 1.00 55.59 92 GLY A N 1
ATOM 746 C CA . GLY A 1 92 ? -27.208 34.443 -13.267 1.00 55.59 92 GLY A CA 1
ATOM 747 C C . GLY A 1 92 ? -26.657 34.201 -14.669 1.00 55.59 92 GLY A C 1
ATOM 748 O O . GLY A 1 92 ? -26.374 35.152 -15.392 1.00 55.59 92 GLY A O 1
ATOM 749 N N . SER A 1 93 ? -26.590 32.936 -15.078 1.00 55.03 93 SER A N 1
ATOM 750 C CA . SER A 1 93 ? -26.542 32.555 -16.491 1.00 55.03 93 SER A CA 1
ATOM 751 C C . SER A 1 93 ? -27.050 31.123 -16.714 1.00 55.03 93 SER A C 1
ATOM 753 O O . SER A 1 93 ? -26.292 30.173 -16.837 1.00 55.03 93 SER A O 1
ATOM 755 N N . GLY A 1 94 ? -28.378 31.013 -16.834 1.00 55.59 94 GLY A N 1
ATOM 756 C CA . GLY A 1 94 ? -29.038 30.162 -17.836 1.00 55.59 94 GLY A CA 1
ATOM 757 C C . GLY A 1 94 ? -29.240 28.661 -17.535 1.00 55.59 94 GLY A C 1
ATOM 758 O O . GLY A 1 94 ? -28.388 28.011 -16.939 1.00 55.59 94 GLY A O 1
ATOM 759 N N . PRO A 1 95 ? -30.368 28.064 -17.976 1.00 53.97 95 PRO A N 1
ATOM 760 C CA . PRO A 1 95 ? -30.679 26.664 -17.722 1.00 53.97 95 PRO A CA 1
ATOM 761 C C . PRO A 1 95 ? -30.132 25.743 -18.825 1.00 53.97 95 PRO A C 1
ATOM 763 O O . PRO A 1 95 ? -30.370 25.951 -20.012 1.00 53.97 95 PRO A O 1
ATOM 766 N N . SER A 1 96 ? -29.507 24.633 -18.437 1.00 49.69 96 SER A N 1
ATOM 767 C CA . SER A 1 96 ? -29.437 23.428 -19.273 1.00 49.69 96 SER A CA 1
ATOM 768 C C . SER A 1 96 ? -29.753 22.210 -18.420 1.00 49.69 96 SER A C 1
ATOM 770 O O . SER A 1 96 ? -28.880 21.531 -17.891 1.00 49.69 96 SER A O 1
ATOM 772 N N . ARG A 1 97 ? -31.054 21.939 -18.272 1.00 53.00 97 ARG A N 1
ATOM 773 C CA . ARG A 1 97 ? -31.530 20.646 -17.782 1.00 53.00 97 ARG A CA 1
ATOM 774 C C . ARG A 1 97 ? -31.253 19.606 -18.867 1.00 53.00 97 ARG A C 1
ATOM 776 O O . ARG A 1 97 ? -31.952 19.580 -19.874 1.00 53.00 97 ARG A O 1
ATOM 783 N N . LYS A 1 98 ? -30.280 18.722 -18.647 1.00 50.12 98 LYS A N 1
ATOM 784 C CA . LYS A 1 98 ? -30.317 17.378 -19.232 1.00 50.12 98 LYS A CA 1
ATOM 785 C C . LYS A 1 98 ? -30.783 16.422 -18.144 1.00 50.12 98 LYS A C 1
ATOM 787 O O . LYS A 1 98 ? -30.063 16.140 -17.195 1.00 50.12 98 LYS A O 1
ATOM 792 N N . VAL A 1 99 ? -32.038 16.005 -18.261 1.00 45.69 99 VAL A N 1
ATOM 793 C CA . VAL A 1 99 ? -32.649 14.988 -17.407 1.00 45.69 99 VAL A CA 1
ATOM 794 C C . VAL A 1 99 ? -32.057 13.641 -17.817 1.00 45.69 99 VAL A C 1
ATOM 796 O O . VAL A 1 99 ? -32.262 13.207 -18.947 1.00 45.69 99 VAL A O 1
ATOM 799 N N . CYS A 1 100 ? -31.320 12.990 -16.918 1.00 42.56 100 CYS A N 1
ATOM 800 C CA . CYS A 1 100 ? -30.953 11.585 -17.063 1.00 42.56 100 CYS A CA 1
ATOM 801 C C . CYS A 1 100 ? -31.907 10.777 -16.177 1.00 42.56 100 CYS A C 1
ATOM 803 O O . CYS A 1 100 ? -31.755 10.733 -14.959 1.00 42.56 100 CYS A O 1
ATOM 805 N N . THR A 1 101 ? -32.967 10.232 -16.772 1.00 51.47 101 THR A N 1
ATOM 806 C CA . THR A 1 101 ? -33.939 9.398 -16.059 1.00 51.47 101 THR A CA 1
ATOM 807 C C . THR A 1 101 ? -33.372 7.989 -15.929 1.00 51.47 101 THR A C 1
ATOM 809 O O . THR A 1 101 ? -33.426 7.220 -16.886 1.00 51.47 101 THR A O 1
ATOM 812 N N . LEU A 1 102 ? -32.864 7.622 -14.751 1.00 45.22 102 LEU A N 1
ATOM 813 C CA . LEU A 1 102 ? -32.681 6.211 -14.422 1.00 45.22 102 LEU A CA 1
ATOM 814 C C . LEU A 1 102 ? -33.989 5.701 -13.808 1.00 45.22 102 LEU A C 1
ATOM 816 O O . LEU A 1 102 ? -34.355 6.062 -12.691 1.00 45.22 102 LEU A O 1
ATOM 820 N N . ARG A 1 103 ? -34.735 4.914 -14.588 1.00 48.84 103 ARG A N 1
ATOM 821 C CA . ARG A 1 103 ? -35.876 4.143 -14.089 1.00 48.84 103 ARG A CA 1
ATOM 822 C C . ARG A 1 103 ? -35.333 3.051 -13.171 1.00 48.84 103 ARG A C 1
ATOM 824 O O . ARG A 1 103 ? -34.647 2.153 -13.650 1.00 48.84 103 ARG A O 1
ATOM 831 N N . PHE A 1 104 ? -35.664 3.110 -11.888 1.00 41.69 104 PHE A N 1
ATOM 832 C CA . PHE A 1 104 ? -35.598 1.928 -11.037 1.00 41.69 104 PHE A CA 1
ATOM 833 C C . PHE A 1 104 ? -36.727 0.986 -11.471 1.00 41.69 104 PHE A C 1
ATOM 835 O O . PHE A 1 104 ? -37.898 1.366 -11.449 1.00 41.69 104 PHE A O 1
ATOM 842 N N . ILE A 1 105 ? -36.362 -0.202 -11.949 1.00 48.38 105 ILE A N 1
ATOM 843 C CA . ILE A 1 105 ? -37.287 -1.330 -12.065 1.00 48.38 105 ILE A CA 1
ATOM 844 C C . ILE A 1 105 ? -37.241 -2.047 -10.714 1.00 48.38 105 ILE A C 1
ATOM 846 O O . ILE A 1 105 ? -36.157 -2.272 -10.179 1.00 48.38 105 ILE A O 1
ATOM 850 N N . ASN A 1 106 ? -38.440 -2.289 -10.188 1.00 42.75 106 ASN A N 1
ATOM 851 C CA . ASN A 1 106 ? -38.770 -2.928 -8.916 1.00 42.75 106 ASN A CA 1
ATOM 852 C C . ASN A 1 106 ? -38.207 -4.346 -8.784 1.00 42.75 106 ASN A C 1
ATOM 854 O O . ASN A 1 106 ? -38.327 -5.100 -9.776 1.00 42.75 106 ASN A O 1
#

Solvent-accessible surface area (backbone atoms only — not comparable to full-atom values): 7580 Å² total; per-residue (Å²): 127,94,58,49,89,83,65,75,73,80,60,91,86,54,93,65,50,74,46,53,51,50,51,51,51,38,56,70,51,59,75,94,69,20,63,37,75,95,38,65,63,59,52,62,69,33,76,64,44,68,88,65,56,74,95,44,55,90,75,50,83,66,97,72,79,82,88,72,90,54,98,82,59,58,83,91,49,85,88,74,80,81,72,75,82,67,72,74,78,82,79,83,77,84,88,79,89,78,84,80,84,78,80,82,81,131

Sequence (106 aa):
IVHWRNHVKFPDDSRLSPEARDLICRLLCDVDHRIGGAGADQIKAHPWFRGVAWDKLYEMEAAFKPQVNDELDTQNFMKFDEMDNSPPARTGSGPSRKVCTLRFIN

Secondary structure (DSSP, 8-state):
-TTHHHH----TT----HHHHHHHHHHSS-GGG-TTTT-THHHHTSGGGTT--GGGTTTSPPS------STT--TTS--------PPPP-----------------

Organism: Aegilops tauschii subsp. strangulata (NCBI:txid200361)

InterPro domains:
  IPR000961 AGC-kinase, C-terminal [PS51285] (50-106)
  IPR011009 Protein kinase-like domain superfamily [SSF56112] (8-94)
  IPR050839 Rho-associated Serine/Threonine Kinase [PTHR22988] (1-88)

Nearest PDB structures (foldseek):
  6bxi-assembly2_B  TM=9.518E-01  e=1.173E-05  Homo sapiens
  8x8x-assembly2_B  TM=9.061E-01  e=9.563E-06  Homo sapiens
  8x92-assembly1_A  TM=8.720E-01  e=1.096E-05  Homo sapiens
  7jou-assembly1_A-2  TM=9.223E-01  e=3.250E-05  Homo sapiens
  7s25-assembly1_A  TM=8.857E-01  e=2.161E-05  Homo sapiens

Mean predicted aligned error: 12.31 Å